Protein AF-A0A920BKX4-F1 (afdb_monomer_lite)

pLDDT: mean 83.05, std 19.03, range [28.28, 97.81]

Sequence (103 aa):
MLTGMPFDQASHKSLTTLA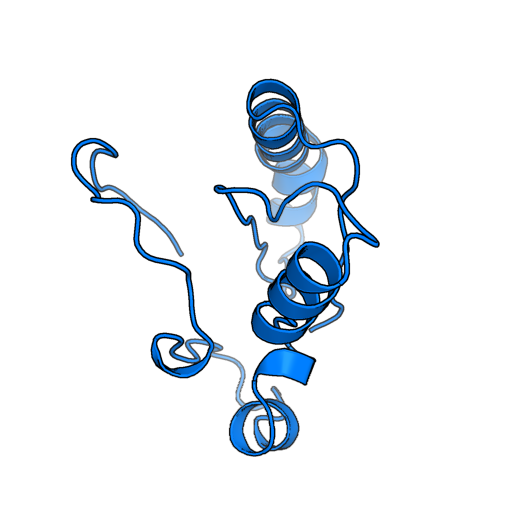LTLAHYSPNFDRVGWVLDKNVVFPIDRLYELAEDGIIGSVAKTHISFMGAQPDHTLETIRLDSGPAAAKLLKDDEVDLVLLTPV

Radius of gyration: 15.33 Å; chains: 1; bounding box: 36×32×36 Å

Foldseek 3Di:
DDDDDDPPDDDDDQDDLVPDDDDDDDPPDDCPCCVVPVCLQPVSVVQVVCCVVVVDVHDQPDDDDDDPDDDPVCVCCCVPPVVVVVVVVCVVSVPPDDDDRDD

Structure (mmCIF, N/CA/C/O backbone):
data_AF-A0A920BKX4-F1
#
_entry.id   AF-A0A920BKX4-F1
#
loop_
_atom_site.group_PDB
_atom_site.id
_atom_site.type_symbol
_atom_site.label_atom_id
_atom_site.label_alt_id
_atom_site.label_comp_id
_atom_site.label_asym_id
_atom_site.label_entity_id
_atom_site.label_seq_id
_atom_site.pdbx_PDB_ins_code
_atom_site.Cartn_x
_atom_site.Cartn_y
_atom_site.Cartn_z
_atom_site.occupancy
_atom_site.B_iso_or_equiv
_atom_site.auth_seq_id
_atom_site.auth_comp_id
_atom_site.auth_asym_id
_atom_site.auth_atom_id
_atom_site.pdbx_PDB_model_num
ATOM 1 N N . MET A 1 1 ? 3.800 8.922 -12.273 1.00 29.16 1 MET A N 1
ATOM 2 C CA . MET A 1 1 ? 4.702 10.091 -12.213 1.00 29.16 1 MET A CA 1
ATOM 3 C C . MET A 1 1 ? 3.901 11.260 -11.675 1.00 29.16 1 MET A C 1
ATOM 5 O O . MET A 1 1 ? 2.941 11.647 -12.325 1.00 29.16 1 MET A O 1
ATOM 9 N N . LEU A 1 2 ? 4.228 11.766 -10.488 1.00 30.47 2 LEU A N 1
ATOM 10 C CA . LEU A 1 2 ? 3.638 12.999 -9.968 1.00 30.47 2 LEU A CA 1
ATOM 11 C C . LEU A 1 2 ? 4.695 14.095 -10.071 1.00 30.47 2 LEU A C 1
ATOM 13 O O . LEU A 1 2 ? 5.673 14.086 -9.332 1.00 30.47 2 LEU A O 1
ATOM 17 N N . THR A 1 3 ? 4.503 15.022 -11.003 1.00 30.39 3 THR A N 1
ATOM 18 C CA . THR A 1 3 ? 5.220 16.297 -11.032 1.00 30.39 3 THR A CA 1
ATOM 19 C C . THR A 1 3 ? 4.192 17.423 -10.950 1.00 30.39 3 THR A C 1
ATOM 21 O O . THR A 1 3 ? 3.456 17.646 -11.906 1.00 30.39 3 THR A O 1
ATOM 24 N N . GLY A 1 4 ? 4.166 18.127 -9.812 1.00 37.06 4 GLY A N 1
ATOM 25 C CA . GLY A 1 4 ? 3.869 19.564 -9.763 1.00 37.06 4 GLY A CA 1
ATOM 26 C C . GLY A 1 4 ? 2.414 20.046 -9.684 1.00 37.06 4 GLY A C 1
ATOM 27 O O . GLY A 1 4 ? 2.019 20.846 -10.524 1.00 37.06 4 GLY A O 1
ATOM 28 N N . MET A 1 5 ? 1.658 19.710 -8.632 1.00 28.28 5 MET A N 1
ATOM 29 C CA . MET A 1 5 ? 0.525 20.555 -8.204 1.00 28.28 5 MET A CA 1
ATOM 30 C C . MET A 1 5 ? 0.608 20.875 -6.701 1.00 28.28 5 MET A C 1
ATOM 32 O O . MET A 1 5 ? 0.951 19.981 -5.925 1.00 28.28 5 MET A O 1
ATOM 36 N N . PRO A 1 6 ? 0.323 22.123 -6.276 1.00 30.70 6 PRO A N 1
ATOM 37 C CA . PRO A 1 6 ? 0.265 22.489 -4.862 1.00 30.70 6 PRO A CA 1
ATOM 38 C C . PRO A 1 6 ? -0.914 21.795 -4.157 1.00 30.70 6 PRO A C 1
ATOM 40 O O . PRO A 1 6 ? -2.021 21.731 -4.685 1.00 30.70 6 PRO A O 1
ATOM 43 N N . PHE A 1 7 ? -0.638 21.256 -2.967 1.00 48.66 7 PHE A N 1
ATOM 44 C CA . 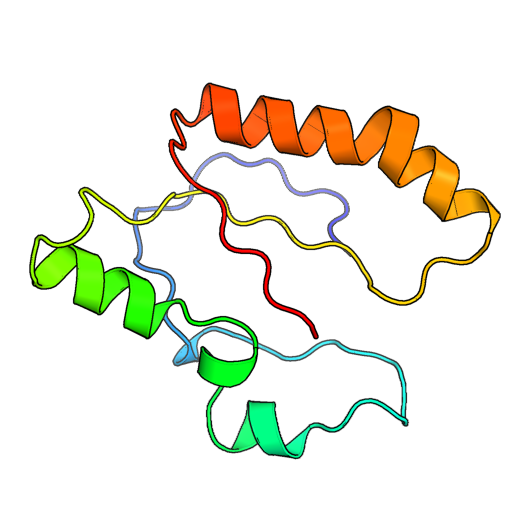PHE A 1 7 ? -1.464 20.302 -2.214 1.00 48.66 7 PHE A CA 1
ATOM 45 C C . PHE A 1 7 ? -2.362 20.988 -1.169 1.00 48.66 7 PHE A C 1
ATOM 47 O O . PHE A 1 7 ? -2.403 20.584 -0.011 1.00 48.66 7 PHE A O 1
ATOM 54 N N . ASP A 1 8 ? -3.059 22.056 -1.545 1.00 41.72 8 ASP A N 1
ATOM 55 C CA . ASP A 1 8 ? -4.077 22.657 -0.677 1.00 41.72 8 ASP A CA 1
ATOM 56 C C . ASP A 1 8 ? -5.409 22.721 -1.429 1.00 41.72 8 ASP A C 1
ATOM 58 O O . ASP A 1 8 ? -5.444 23.134 -2.586 1.00 41.72 8 ASP A O 1
ATOM 62 N N . GLN A 1 9 ? -6.484 22.316 -0.742 1.00 32.12 9 GLN A N 1
ATOM 63 C CA . GLN A 1 9 ? -7.878 22.175 -1.195 1.00 32.12 9 GLN A CA 1
ATOM 64 C C . GLN A 1 9 ? -8.243 20.840 -1.883 1.00 32.12 9 GLN A C 1
ATOM 66 O O . GLN A 1 9 ? -8.578 20.790 -3.064 1.00 32.12 9 GLN A O 1
ATOM 71 N N . ALA A 1 10 ? -8.305 19.747 -1.114 1.00 35.75 10 ALA A N 1
ATOM 72 C CA . ALA A 1 10 ? -9.137 18.591 -1.464 1.00 35.75 10 ALA A CA 1
ATOM 73 C C . ALA A 1 10 ? -10.039 18.238 -0.273 1.00 35.75 10 ALA A C 1
ATOM 75 O O . ALA A 1 10 ? -9.571 17.809 0.781 1.00 35.75 10 ALA A O 1
ATOM 76 N N . SER A 1 11 ? -11.341 18.473 -0.435 1.00 34.97 11 SER A N 1
ATOM 77 C CA . SER A 1 11 ? -12.383 18.061 0.503 1.00 34.97 11 SER A CA 1
ATOM 78 C C . SER A 1 11 ? -12.363 16.541 0.714 1.00 34.97 11 SER A C 1
ATOM 80 O O . SER A 1 11 ? -12.083 15.773 -0.205 1.00 34.97 11 SER A O 1
ATOM 82 N N . HIS A 1 12 ? -12.633 16.116 1.951 1.00 48.50 12 HIS A N 1
ATOM 83 C CA . HIS A 1 12 ? -12.510 14.734 2.419 1.00 48.50 12 HIS A CA 1
ATOM 84 C C . HIS A 1 12 ? -13.456 13.804 1.642 1.00 48.50 12 HIS A C 1
ATOM 86 O O . HIS A 1 12 ? -14.653 13.736 1.923 1.00 48.50 12 HIS A O 1
ATOM 92 N N . LYS A 1 13 ? -12.929 13.092 0.644 1.00 52.12 13 LYS A N 1
ATOM 93 C CA . LYS A 1 13 ? -13.659 12.067 -0.102 1.00 52.12 13 LYS A CA 1
ATOM 94 C C . LYS A 1 13 ? -12.885 10.761 0.011 1.00 52.12 13 LYS A C 1
ATOM 96 O O . LYS A 1 13 ? -11.701 10.732 -0.305 1.00 52.12 13 LYS A O 1
ATOM 101 N N . SER A 1 14 ? -13.554 9.713 0.489 1.00 63.44 14 SER A N 1
ATOM 102 C CA . SER A 1 14 ? -12.983 8.365 0.529 1.00 63.44 14 SER A CA 1
ATOM 103 C C . SER A 1 14 ? -12.524 7.958 -0.878 1.00 63.44 14 SER A C 1
ATOM 105 O O . SER A 1 14 ? -13.249 8.171 -1.861 1.00 63.44 14 SER A O 1
ATOM 107 N N . LEU A 1 15 ? -11.296 7.443 -0.985 1.00 77.12 15 LEU A N 1
ATOM 108 C CA . LEU A 1 15 ? -10.743 6.931 -2.236 1.00 77.12 15 LEU A CA 1
ATOM 109 C C . LEU A 1 15 ? -11.440 5.611 -2.560 1.00 77.12 15 LEU A C 1
ATOM 111 O O . LEU A 1 15 ? -11.292 4.640 -1.840 1.00 77.12 15 LEU A O 1
ATOM 115 N N . THR A 1 16 ? -12.182 5.549 -3.6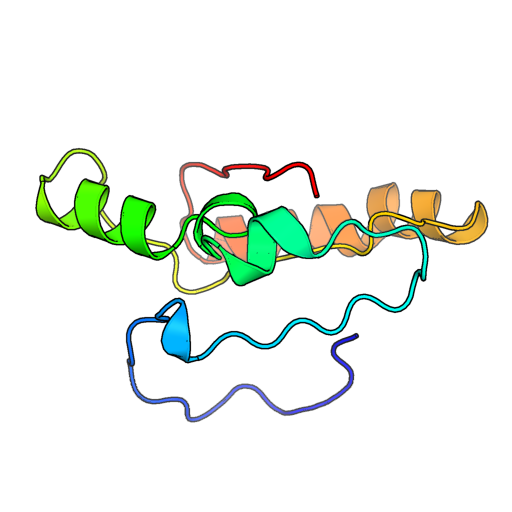60 1.00 78.38 16 THR A N 1
ATOM 116 C CA . THR A 1 16 ? -12.836 4.301 -4.084 1.00 78.38 16 THR A CA 1
ATOM 117 C C . THR A 1 16 ? -12.132 3.727 -5.297 1.00 78.38 16 THR A C 1
ATOM 119 O O . THR A 1 16 ? -11.620 4.473 -6.144 1.00 78.38 16 THR A O 1
ATOM 122 N N . THR A 1 17 ? -12.156 2.404 -5.441 1.00 83.56 17 THR A N 1
ATOM 123 C CA . THR A 1 17 ? -11.601 1.740 -6.630 1.00 83.56 17 THR A CA 1
ATOM 124 C C . THR A 1 17 ? -12.200 2.253 -7.943 1.00 83.56 17 THR A C 1
ATOM 126 O O . THR A 1 17 ? -11.510 2.312 -8.966 1.00 83.56 17 THR A O 1
ATOM 129 N N . LEU A 1 18 ? -13.453 2.714 -7.940 1.00 82.38 18 LEU A N 1
ATOM 130 C CA . LEU A 1 18 ? -14.107 3.323 -9.104 1.00 82.38 18 LEU A CA 1
ATOM 131 C C . LEU A 1 18 ? -13.355 4.547 -9.648 1.00 82.38 18 LEU A C 1
ATOM 133 O O . LEU A 1 18 ? -13.335 4.744 -10.861 1.00 82.38 18 LEU A O 1
ATOM 137 N N . ALA A 1 19 ? -12.687 5.317 -8.787 1.00 84.81 19 ALA A N 1
ATOM 138 C CA . ALA A 1 19 ? -11.935 6.508 -9.182 1.00 84.81 19 ALA A CA 1
ATOM 139 C C . ALA A 1 19 ? -10.532 6.205 -9.745 1.00 84.81 19 ALA A C 1
ATOM 141 O O . ALA A 1 19 ? -9.852 7.113 -10.223 1.00 84.81 19 ALA A O 1
ATOM 142 N N . LEU A 1 20 ? -10.074 4.948 -9.704 1.00 88.50 20 LEU A N 1
ATOM 143 C CA . LEU A 1 20 ? -8.714 4.601 -10.111 1.00 88.50 20 LEU A CA 1
ATOM 144 C C . LEU A 1 20 ? -8.594 4.328 -11.613 1.00 88.50 20 LEU A C 1
ATOM 146 O O . LEU A 1 20 ? -9.394 3.586 -12.197 1.00 88.50 20 LEU A O 1
ATOM 150 N N . THR A 1 21 ? -7.514 4.851 -12.198 1.00 90.00 21 THR A N 1
ATOM 151 C CA . THR A 1 21 ? -7.098 4.625 -13.589 1.00 90.00 21 THR A CA 1
ATOM 152 C C . THR A 1 21 ? -5.745 3.917 -13.622 1.00 90.00 21 THR A C 1
ATOM 154 O O . THR A 1 21 ? -4.842 4.266 -12.866 1.00 90.00 21 THR A O 1
ATOM 157 N N . LEU A 1 22 ? -5.587 2.943 -14.521 1.00 88.81 22 LEU A N 1
ATOM 158 C CA . LEU A 1 22 ? -4.322 2.241 -14.730 1.00 88.81 22 LEU A CA 1
ATOM 159 C C . LEU A 1 22 ? -3.453 2.992 -15.746 1.00 88.81 22 LEU A C 1
ATOM 161 O O . LEU A 1 22 ? -3.851 3.150 -16.897 1.00 88.81 22 LEU A O 1
ATOM 165 N N . ALA A 1 23 ? -2.248 3.394 -15.337 1.00 86.81 23 ALA A N 1
ATOM 166 C CA . ALA A 1 23 ? -1.283 4.106 -16.185 1.00 86.81 23 ALA A CA 1
ATOM 167 C C . ALA A 1 23 ? 0.025 3.319 -16.422 1.00 86.81 23 ALA A C 1
ATOM 169 O O . ALA A 1 23 ? 1.054 3.903 -16.763 1.00 86.81 23 ALA A O 1
ATOM 170 N N . HIS A 1 24 ? 0.019 1.997 -16.215 1.00 86.25 24 HIS A N 1
ATOM 171 C CA . HIS A 1 24 ? 1.217 1.172 -16.389 1.00 86.25 24 HIS A CA 1
ATOM 172 C C . HIS A 1 24 ? 1.614 1.059 -17.873 1.00 86.25 24 HIS A C 1
ATOM 174 O O . HIS A 1 24 ? 0.820 0.611 -18.707 1.00 86.25 24 HIS A O 1
ATOM 180 N N . TYR A 1 25 ? 2.856 1.432 -18.201 1.00 83.69 25 TYR A N 1
ATOM 181 C CA . TYR A 1 25 ? 3.321 1.568 -19.589 1.00 83.69 25 TYR A CA 1
ATOM 182 C C . TYR A 1 25 ? 3.827 0.262 -20.217 1.00 83.69 25 TYR A C 1
ATOM 184 O O . TYR A 1 25 ? 3.807 0.126 -21.438 1.00 83.69 25 TYR A O 1
ATOM 192 N N . SER A 1 26 ? 4.283 -0.705 -19.412 1.00 86.00 26 SER A N 1
ATOM 193 C CA . SER A 1 26 ? 4.819 -1.960 -19.953 1.00 86.00 26 SER A CA 1
ATOM 194 C C . SER A 1 26 ? 3.737 -2.765 -20.687 1.00 86.00 26 SER A C 1
ATOM 196 O O . SER A 1 26 ? 2.645 -2.971 -20.137 1.00 86.00 26 SER A O 1
ATOM 198 N N . PRO A 1 27 ? 4.018 -3.282 -21.896 1.00 86.75 27 PRO A N 1
ATOM 199 C CA . PRO A 1 27 ? 3.120 -4.213 -22.567 1.00 86.75 27 PRO A CA 1
ATOM 200 C C . PRO A 1 27 ? 3.031 -5.551 -21.820 1.00 86.75 27 PRO A C 1
ATOM 202 O O . PRO A 1 27 ? 1.987 -6.191 -21.869 1.00 86.75 27 PRO A O 1
ATOM 205 N N . ASN A 1 28 ? 4.078 -5.932 -21.078 1.00 89.00 28 ASN A N 1
ATOM 206 C CA . ASN A 1 28 ? 4.148 -7.180 -20.314 1.00 89.00 28 ASN A CA 1
ATOM 207 C C . ASN A 1 28 ? 3.404 -7.140 -18.972 1.00 89.00 28 ASN A C 1
ATOM 209 O O . ASN A 1 28 ? 3.376 -8.148 -18.275 1.00 89.00 28 ASN A O 1
ATOM 213 N N . PHE A 1 29 ? 2.828 -5.999 -18.589 1.00 88.38 29 PHE A N 1
ATOM 214 C CA . PHE A 1 29 ? 1.992 -5.922 -17.395 1.00 88.38 29 PHE A CA 1
ATOM 215 C C . PHE A 1 29 ? 0.648 -6.608 -17.656 1.00 88.38 29 PHE A C 1
ATOM 217 O O . PHE A 1 29 ? -0.095 -6.189 -18.553 1.00 88.38 29 PHE A O 1
ATOM 224 N N . ASP A 1 30 ? 0.339 -7.646 -16.878 1.00 89.88 30 ASP A N 1
ATOM 225 C CA . ASP A 1 30 ? -0.956 -8.314 -16.943 1.00 89.88 30 ASP A CA 1
ATOM 226 C C . ASP A 1 30 ? -2.044 -7.401 -16.366 1.00 89.88 30 ASP A C 1
ATOM 228 O O . ASP A 1 30 ? -2.035 -7.016 -15.199 1.00 89.88 30 ASP A O 1
ATOM 232 N N . ARG A 1 31 ? -3.000 -7.036 -17.221 1.00 91.25 31 ARG A N 1
ATOM 233 C CA . ARG A 1 31 ? -4.102 -6.132 -16.876 1.00 91.25 31 ARG A CA 1
ATOM 234 C C . ARG A 1 31 ? -5.340 -6.886 -16.408 1.00 91.25 31 ARG A C 1
ATOM 236 O O . ARG A 1 31 ? -6.265 -6.241 -15.922 1.00 91.25 31 ARG A O 1
ATOM 243 N N . VAL A 1 32 ? -5.383 -8.211 -16.558 1.00 93.56 32 VAL A N 1
ATOM 244 C CA . VAL A 1 32 ? -6.576 -9.015 -16.268 1.00 93.56 32 VAL A CA 1
ATOM 245 C C . VAL A 1 32 ? -6.972 -8.871 -14.802 1.00 93.56 32 VAL A C 1
ATOM 247 O O . VAL A 1 32 ? -8.125 -8.551 -14.529 1.00 93.56 32 VAL A O 1
ATOM 250 N N . GLY A 1 33 ? -6.016 -9.005 -13.875 1.00 90.69 33 GLY A N 1
ATOM 251 C CA . GLY A 1 33 ? -6.274 -8.834 -12.441 1.00 90.69 33 GLY A CA 1
ATOM 252 C C . GLY A 1 33 ? -6.891 -7.472 -12.118 1.00 90.69 33 GLY A C 1
ATOM 253 O O . GLY A 1 33 ? -7.947 -7.412 -11.502 1.00 90.69 33 GLY A O 1
ATOM 254 N N . TRP A 1 34 ? -6.300 -6.388 -12.634 1.00 91.69 34 TRP A N 1
ATOM 255 C CA . TRP A 1 34 ? -6.821 -5.027 -12.463 1.00 91.69 34 TRP A CA 1
ATOM 256 C C . TRP A 1 34 ? -8.240 -4.842 -13.012 1.00 91.69 34 TRP A C 1
ATOM 258 O O . TRP A 1 34 ? -9.066 -4.167 -12.398 1.00 91.69 34 TRP A O 1
ATOM 268 N N . VAL A 1 35 ? -8.505 -5.384 -14.203 1.00 92.75 35 VAL A N 1
ATOM 269 C CA . VAL A 1 35 ? -9.803 -5.242 -14.875 1.00 92.75 35 VAL A CA 1
ATOM 270 C C . VAL A 1 35 ? -10.894 -6.013 -14.136 1.00 92.75 35 VAL A C 1
ATOM 272 O O . VAL A 1 35 ? -12.015 -5.517 -14.050 1.00 92.75 35 VAL A O 1
ATOM 275 N N . LEU A 1 36 ? -10.576 -7.200 -13.614 1.00 94.50 36 LEU A N 1
ATOM 276 C CA . LEU A 1 36 ? -11.525 -8.027 -12.871 1.00 94.50 36 LEU A CA 1
ATOM 277 C C . LEU A 1 36 ? -11.786 -7.476 -11.466 1.00 94.50 36 LEU A C 1
ATOM 279 O O . LEU A 1 36 ? -12.943 -7.385 -11.062 1.00 94.50 36 LEU A O 1
ATOM 283 N N . ASP A 1 37 ? -10.734 -7.099 -10.740 1.00 92.94 37 ASP A N 1
ATOM 284 C CA . ASP A 1 37 ? -10.840 -6.495 -9.414 1.00 92.94 37 ASP A CA 1
ATOM 285 C C . ASP A 1 37 ? -9.619 -5.615 -9.109 1.00 92.94 37 ASP A C 1
ATOM 287 O O . ASP A 1 37 ? -8.499 -6.082 -8.889 1.00 92.94 37 ASP A O 1
ATOM 291 N N . LYS A 1 38 ? -9.848 -4.304 -9.025 1.00 91.69 38 LYS A N 1
ATOM 292 C CA . LYS A 1 38 ? -8.802 -3.319 -8.717 1.00 91.69 38 LYS A CA 1
ATOM 293 C C . LYS A 1 38 ? -8.214 -3.508 -7.315 1.00 91.69 38 LYS A C 1
ATOM 295 O O . LYS A 1 38 ? -7.060 -3.128 -7.099 1.00 91.69 38 LYS A O 1
ATOM 300 N N . ASN A 1 39 ? -8.954 -4.129 -6.391 1.00 92.75 39 ASN A N 1
ATOM 301 C CA . ASN A 1 39 ? -8.462 -4.423 -5.045 1.00 92.75 39 ASN A CA 1
ATOM 302 C C . ASN A 1 39 ? -7.325 -5.453 -5.036 1.00 92.75 39 ASN A C 1
ATOM 304 O O . ASN A 1 39 ? -6.585 -5.514 -4.060 1.00 92.75 39 ASN A O 1
ATOM 308 N N . VAL A 1 40 ? -7.118 -6.205 -6.124 1.00 90.69 40 VAL A N 1
ATOM 309 C CA . VAL A 1 40 ? -5.949 -7.093 -6.274 1.00 90.69 40 VAL A CA 1
ATOM 310 C C . VAL A 1 40 ? -4.639 -6.297 -6.330 1.00 90.69 40 VAL A C 1
ATOM 312 O O . VAL A 1 40 ? -3.610 -6.762 -5.851 1.00 90.69 40 VAL A O 1
ATOM 315 N N . VAL A 1 41 ? -4.671 -5.088 -6.898 1.00 89.31 41 VAL A N 1
ATOM 316 C CA . VAL A 1 41 ? -3.497 -4.212 -7.081 1.00 89.31 41 VAL A CA 1
ATOM 317 C C . VAL A 1 41 ? -3.415 -3.172 -5.963 1.00 89.31 41 VAL A C 1
ATOM 319 O O . VAL A 1 41 ? -2.329 -2.852 -5.476 1.00 89.31 41 VAL A O 1
ATOM 322 N N . PHE A 1 42 ? -4.566 -2.633 -5.557 1.00 91.31 42 PHE A N 1
ATOM 323 C CA . PHE A 1 42 ? -4.679 -1.598 -4.536 1.00 91.31 42 PHE A CA 1
ATOM 324 C C . PHE A 1 42 ? -5.937 -1.852 -3.683 1.00 91.31 42 PHE A C 1
ATOM 326 O O . PHE A 1 42 ? -7.016 -1.395 -4.066 1.00 91.31 42 PHE A O 1
ATOM 333 N N . PRO A 1 43 ? -5.827 -2.596 -2.560 1.00 92.94 43 PRO A N 1
ATOM 334 C CA . PRO A 1 43 ? -6.949 -3.140 -1.781 1.00 92.94 43 PRO A CA 1
ATOM 335 C C . PRO A 1 43 ? -7.667 -2.085 -0.923 1.00 92.94 43 PRO A C 1
ATOM 337 O O . PRO A 1 43 ? -7.959 -2.316 0.246 1.00 92.94 43 PRO A O 1
ATOM 340 N N . ILE A 1 44 ? -7.925 -0.901 -1.474 1.00 93.75 44 ILE A N 1
ATOM 341 C CA . ILE A 1 44 ? -8.447 0.243 -0.725 1.00 93.75 44 ILE A CA 1
ATOM 342 C C . ILE A 1 44 ? -9.845 -0.009 -0.162 1.00 93.75 44 ILE A C 1
ATOM 344 O O . ILE A 1 44 ? -10.097 0.340 0.988 1.00 93.75 44 ILE A O 1
ATOM 348 N N . ASP A 1 45 ? -10.720 -0.683 -0.913 1.00 94.56 45 ASP A N 1
ATOM 349 C CA . ASP A 1 45 ? -12.068 -0.985 -0.428 1.00 94.56 45 ASP A CA 1
ATOM 350 C C . ASP A 1 45 ? -11.988 -1.980 0.744 1.00 94.56 45 ASP A C 1
ATOM 352 O O . ASP A 1 45 ? -12.648 -1.795 1.761 1.00 94.56 45 ASP A O 1
ATOM 356 N N . ARG A 1 46 ? -11.091 -2.976 0.656 1.00 94.88 46 ARG A N 1
ATOM 357 C CA . ARG A 1 46 ? -10.849 -3.949 1.736 1.00 94.88 46 ARG A CA 1
ATOM 358 C C . ARG A 1 46 ? -10.295 -3.284 2.997 1.00 94.88 46 ARG A C 1
ATOM 360 O O . ARG A 1 46 ? -10.639 -3.686 4.100 1.00 94.88 46 ARG A O 1
ATOM 367 N N . LEU A 1 47 ? -9.442 -2.267 2.858 1.00 95.38 47 LEU A N 1
ATOM 368 C CA . LEU A 1 47 ? -8.941 -1.511 4.009 1.00 95.38 47 LEU A CA 1
ATOM 369 C C . LEU A 1 47 ? -10.054 -0.695 4.678 1.00 95.38 47 LEU A C 1
ATOM 371 O O . LEU A 1 47 ? -10.088 -0.626 5.905 1.00 95.38 47 LEU A O 1
ATOM 375 N N . TYR A 1 48 ? -10.971 -0.112 3.901 1.00 95.50 48 TYR A N 1
ATOM 376 C CA . TYR A 1 48 ? -12.139 0.561 4.471 1.00 95.50 48 TYR A CA 1
ATOM 377 C C . TYR A 1 48 ? -13.082 -0.419 5.172 1.00 95.50 48 TYR A C 1
ATOM 379 O O . TYR A 1 48 ? -13.497 -0.121 6.285 1.00 95.50 48 TYR A O 1
ATOM 387 N N . GLU A 1 49 ? -13.332 -1.601 4.604 1.00 96.06 49 GLU A N 1
ATOM 388 C CA . GLU A 1 49 ? -14.108 -2.665 5.266 1.00 96.06 49 GLU A CA 1
ATOM 389 C C . GLU A 1 49 ? -13.485 -3.062 6.617 1.00 96.06 49 GLU A C 1
ATOM 391 O O . GLU A 1 49 ? -14.181 -3.116 7.625 1.00 96.06 49 GLU A O 1
ATOM 396 N N . LEU A 1 50 ? -12.158 -3.246 6.684 1.00 96.69 50 LEU A N 1
ATOM 397 C CA . LEU A 1 50 ? -11.470 -3.539 7.952 1.00 96.69 50 LEU A CA 1
ATOM 398 C C . LEU A 1 50 ? -11.617 -2.415 8.990 1.00 96.69 50 LEU A C 1
ATOM 400 O O . LEU A 1 50 ? -11.628 -2.692 10.191 1.00 96.69 50 LEU A O 1
ATOM 404 N N . ALA A 1 51 ? -11.681 -1.156 8.550 1.00 96.31 51 ALA A N 1
ATOM 405 C CA . ALA A 1 51 ? -11.911 -0.020 9.438 1.00 96.31 51 ALA A CA 1
ATOM 406 C C . ALA A 1 51 ? -13.376 0.047 9.903 1.00 96.31 51 ALA A C 1
ATOM 408 O O . ALA A 1 51 ? -13.634 0.310 11.076 1.00 96.31 51 ALA A O 1
ATOM 409 N N . GLU A 1 52 ? -14.329 -0.231 9.010 1.00 96.81 52 GLU A N 1
ATOM 410 C CA . GLU A 1 52 ? -15.762 -0.320 9.326 1.00 96.81 52 GLU A CA 1
ATOM 411 C C . GLU A 1 52 ? -16.058 -1.451 10.322 1.00 96.81 52 GLU A C 1
ATOM 413 O O . GLU A 1 52 ? -16.822 -1.252 11.268 1.00 96.81 52 GLU A O 1
ATOM 418 N N . ASP A 1 53 ? -15.381 -2.591 10.175 1.00 97.81 53 ASP A N 1
ATOM 419 C CA . ASP A 1 53 ? -15.451 -3.731 11.095 1.00 97.81 53 ASP A CA 1
ATOM 420 C C . ASP A 1 53 ? -14.689 -3.493 12.417 1.00 97.81 53 ASP A C 1
ATOM 422 O O . ASP A 1 53 ? -14.735 -4.322 13.330 1.00 97.81 53 ASP A O 1
ATOM 426 N N . GLY A 1 54 ? -13.971 -2.370 12.544 1.00 96.75 54 GLY A N 1
ATOM 427 C CA . GLY A 1 54 ? -13.196 -2.009 13.735 1.00 96.75 54 GLY A CA 1
ATOM 428 C C . GLY A 1 54 ? -11.936 -2.853 13.959 1.00 96.75 54 GLY A C 1
ATOM 429 O O . GLY A 1 54 ? -11.381 -2.847 15.060 1.00 96.75 54 GLY A O 1
ATOM 430 N N . ILE A 1 55 ? -11.477 -3.587 12.940 1.00 97.81 55 ILE A N 1
ATOM 431 C CA . ILE A 1 55 ? -10.247 -4.394 12.988 1.00 97.81 55 ILE A CA 1
ATOM 432 C C . ILE A 1 55 ? -9.011 -3.487 12.957 1.00 97.81 55 ILE A C 1
ATOM 434 O O . ILE A 1 55 ? -8.024 -3.757 13.644 1.00 97.81 55 ILE A O 1
ATOM 438 N N . ILE A 1 56 ? -9.071 -2.404 12.180 1.00 97.00 56 ILE A N 1
ATOM 439 C CA . ILE A 1 56 ? -8.087 -1.314 12.197 1.00 97.00 56 ILE A CA 1
ATOM 440 C C . ILE A 1 56 ? -8.770 -0.006 12.600 1.00 97.00 56 ILE A C 1
ATOM 442 O O . ILE A 1 56 ? -9.977 0.144 12.441 1.00 97.00 56 ILE A O 1
ATOM 446 N N . GLY A 1 57 ? -7.998 0.957 13.111 1.00 95.94 57 GLY A N 1
ATOM 447 C CA . GLY A 1 57 ? -8.553 2.241 13.550 1.00 95.94 57 GLY A CA 1
ATOM 448 C C . GLY A 1 57 ? -9.041 3.121 12.397 1.00 95.94 57 GLY A C 1
ATOM 449 O O . GLY A 1 57 ? -10.114 3.715 12.477 1.00 95.94 57 GLY A O 1
ATOM 450 N N . SER A 1 58 ? -8.256 3.223 11.323 1.00 95.69 58 SER A N 1
ATOM 451 C CA . SER A 1 58 ? -8.585 4.028 10.146 1.00 95.69 58 SER A CA 1
ATOM 452 C C . SER A 1 58 ? -7.712 3.648 8.947 1.00 95.69 58 SER A C 1
ATOM 454 O O . SER A 1 58 ? -6.711 2.942 9.075 1.00 95.69 58 SER A O 1
ATOM 456 N N . VAL A 1 59 ? -8.093 4.138 7.767 1.00 95.56 59 VAL A N 1
ATOM 457 C CA . VAL A 1 59 ? -7.253 4.106 6.565 1.00 95.56 59 VAL A CA 1
ATOM 458 C C . VAL A 1 59 ? -6.502 5.431 6.462 1.00 95.56 59 VAL A C 1
ATOM 460 O O . VAL A 1 59 ? -7.107 6.497 6.586 1.00 95.56 59 VAL A O 1
ATOM 463 N N . ALA A 1 60 ? -5.191 5.366 6.219 1.00 93.88 60 ALA A N 1
ATOM 464 C CA . ALA A 1 60 ? -4.349 6.548 6.069 1.00 93.88 60 ALA A CA 1
ATOM 465 C C . ALA A 1 60 ? -4.834 7.455 4.925 1.00 93.88 60 ALA A C 1
ATOM 467 O O . ALA A 1 60 ? -5.297 6.982 3.890 1.00 93.88 60 ALA A O 1
ATOM 468 N N . LYS A 1 61 ? -4.679 8.774 5.087 1.00 90.25 61 LYS A N 1
ATOM 469 C CA . LYS A 1 61 ? -5.000 9.757 4.037 1.00 90.25 61 LYS A CA 1
ATOM 470 C C . LYS A 1 61 ? -4.023 9.683 2.860 1.00 90.25 61 LYS A C 1
ATOM 472 O O . LYS A 1 61 ? -4.403 9.923 1.713 1.00 90.25 61 LYS A O 1
ATOM 477 N N . THR A 1 62 ? -2.761 9.395 3.157 1.00 90.44 62 THR A N 1
ATOM 478 C CA . THR A 1 62 ? -1.672 9.394 2.185 1.00 90.44 62 THR A CA 1
ATOM 479 C C . THR A 1 62 ? -1.319 7.968 1.791 1.00 90.44 62 THR A C 1
ATOM 481 O O . THR A 1 62 ? -1.026 7.124 2.634 1.00 90.44 62 THR A O 1
ATOM 484 N N . HIS A 1 63 ? -1.289 7.716 0.483 1.00 91.56 63 HIS A N 1
ATOM 485 C CA . HIS A 1 63 ? -0.848 6.454 -0.103 1.00 91.56 63 HIS A CA 1
ATOM 486 C C 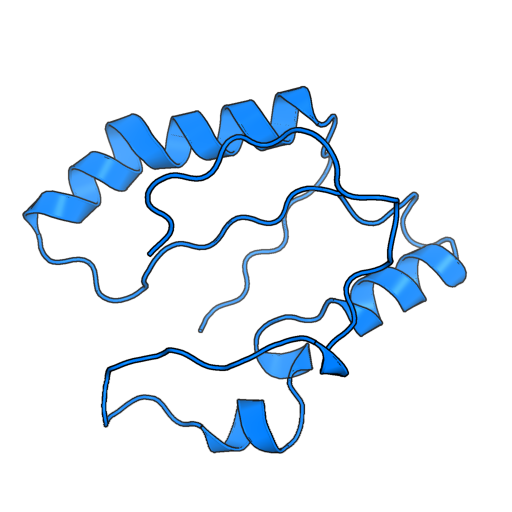. HIS A 1 63 ? 0.316 6.724 -1.053 1.00 91.56 63 HIS A C 1
ATOM 488 O O . HIS A 1 63 ? 0.262 7.647 -1.868 1.00 91.56 63 HIS A O 1
ATOM 494 N N . ILE A 1 64 ? 1.369 5.916 -0.962 1.00 91.69 64 ILE A N 1
ATOM 495 C CA . ILE A 1 64 ? 2.609 6.110 -1.717 1.00 91.69 64 ILE A CA 1
ATOM 496 C C . ILE A 1 64 ? 2.845 4.891 -2.605 1.00 91.69 64 ILE A C 1
ATOM 498 O O . ILE A 1 64 ? 2.627 3.758 -2.187 1.00 91.69 64 ILE A O 1
ATOM 502 N N . SER A 1 65 ? 3.302 5.124 -3.835 1.00 88.44 65 SER A N 1
ATOM 503 C CA . SER A 1 65 ? 3.712 4.068 -4.762 1.00 88.44 65 SER A CA 1
ATOM 504 C C . SER A 1 65 ? 5.030 4.427 -5.436 1.00 88.44 65 SER A C 1
ATOM 506 O O . SER A 1 65 ? 5.347 5.602 -5.638 1.00 88.44 65 SER A O 1
ATOM 508 N N . PHE A 1 66 ? 5.779 3.397 -5.812 1.00 86.56 66 PHE A N 1
ATOM 509 C CA . PHE A 1 66 ? 6.995 3.503 -6.606 1.00 86.56 66 PHE A CA 1
ATOM 510 C C . PHE A 1 66 ? 6.804 2.701 -7.893 1.00 86.56 66 PHE A C 1
ATOM 512 O O . PHE A 1 66 ? 6.075 1.712 -7.919 1.00 86.56 66 PHE A O 1
ATOM 519 N N . MET A 1 67 ? 7.450 3.121 -8.978 1.00 81.81 67 MET A N 1
ATOM 520 C CA . MET A 1 67 ? 7.465 2.327 -10.206 1.00 81.81 67 MET A CA 1
ATOM 521 C C . MET A 1 67 ? 8.282 1.050 -9.963 1.00 81.81 67 MET A C 1
ATOM 523 O O . MET A 1 67 ? 9.392 1.139 -9.458 1.00 81.81 67 MET A O 1
ATOM 527 N N . GLY A 1 68 ? 7.777 -0.132 -10.314 1.00 78.50 68 GLY A N 1
ATOM 528 C CA . GLY A 1 68 ? 8.515 -1.382 -10.068 1.00 78.50 68 GLY A CA 1
ATOM 529 C C . GLY A 1 68 ? 9.784 -1.513 -10.919 1.00 78.50 68 GLY A C 1
ATOM 530 O O . GLY A 1 68 ? 10.840 -1.906 -10.429 1.00 78.50 68 GLY A O 1
ATOM 531 N N . ALA A 1 69 ? 9.707 -1.123 -12.194 1.00 79.31 69 ALA A N 1
ATOM 532 C CA . ALA A 1 69 ? 10.853 -1.123 -13.098 1.00 79.31 69 ALA A CA 1
ATOM 533 C C . ALA A 1 69 ? 11.792 0.049 -12.772 1.00 79.31 69 ALA A C 1
ATOM 535 O O . ALA A 1 69 ? 11.558 1.175 -13.199 1.00 79.31 69 ALA A O 1
ATOM 536 N N . GLN A 1 70 ? 12.845 -0.218 -12.006 1.00 78.94 70 GLN A N 1
ATOM 537 C CA . GLN A 1 70 ? 13.850 0.769 -11.622 1.00 78.94 70 GLN A CA 1
ATOM 538 C C . GLN A 1 70 ? 15.123 0.546 -12.449 1.00 78.94 70 GLN A C 1
ATOM 540 O O . GLN A 1 70 ? 15.804 -0.454 -12.226 1.00 78.94 70 GLN A O 1
ATOM 545 N N . PRO A 1 71 ? 15.469 1.415 -13.418 1.00 75.38 71 PRO A N 1
ATOM 546 C CA . PRO A 1 71 ? 16.794 1.361 -14.034 1.00 75.38 71 PRO A CA 1
ATOM 547 C C . PRO A 1 71 ? 17.875 1.618 -12.971 1.00 75.38 71 PRO A C 1
ATOM 549 O O . PRO A 1 71 ? 17.625 2.357 -12.022 1.00 75.38 71 PRO A O 1
ATOM 552 N N . ASP A 1 72 ? 19.073 1.049 -13.125 1.00 69.06 72 ASP A N 1
ATOM 553 C CA . ASP A 1 72 ? 20.095 0.949 -12.061 1.00 69.06 72 ASP A CA 1
ATOM 554 C C . ASP A 1 72 ? 20.349 2.239 -11.253 1.00 69.06 72 ASP A C 1
ATOM 556 O O . ASP A 1 72 ? 20.494 2.197 -10.034 1.00 69.06 72 ASP A O 1
ATOM 560 N N . HIS A 1 73 ? 20.315 3.405 -11.901 1.00 72.50 73 HIS A N 1
ATOM 561 C CA . HIS A 1 73 ? 20.529 4.712 -11.267 1.00 72.50 73 HIS A CA 1
ATOM 562 C C . HIS A 1 73 ? 19.386 5.182 -10.344 1.00 72.50 73 HIS A C 1
ATOM 564 O O . HIS A 1 73 ? 19.564 6.129 -9.586 1.00 72.50 73 HIS A O 1
ATOM 570 N N . THR A 1 74 ? 18.212 4.550 -10.393 1.00 75.94 74 THR A N 1
ATOM 571 C CA . THR A 1 74 ? 17.022 4.937 -9.606 1.00 75.94 74 THR A CA 1
ATOM 572 C C . THR A 1 74 ? 16.867 4.143 -8.309 1.00 75.94 74 THR A C 1
ATOM 574 O O . THR A 1 74 ? 16.257 4.633 -7.357 1.00 75.94 74 THR A O 1
ATOM 577 N N . LEU A 1 75 ? 17.494 2.964 -8.210 1.00 84.56 75 LEU A N 1
ATOM 578 C CA . LEU A 1 75 ? 17.487 2.159 -6.985 1.00 84.56 75 LEU A CA 1
ATOM 579 C C . LEU A 1 75 ? 18.204 2.868 -5.832 1.00 84.56 75 LEU A C 1
ATOM 581 O O . LEU A 1 75 ? 17.729 2.835 -4.696 1.00 84.56 75 LEU A O 1
ATOM 585 N N . GLU A 1 76 ? 19.326 3.533 -6.109 1.00 89.06 76 GLU A N 1
ATOM 586 C CA . GLU A 1 76 ? 20.027 4.336 -5.103 1.00 89.06 76 GLU A CA 1
ATOM 587 C C . GLU A 1 76 ? 19.185 5.533 -4.660 1.00 89.06 76 GLU A C 1
ATOM 589 O O . GLU A 1 76 ? 19.103 5.798 -3.463 1.00 89.06 76 GLU A O 1
ATOM 594 N N . THR A 1 77 ? 18.479 6.192 -5.585 1.00 89.00 77 THR A N 1
ATOM 595 C CA . THR A 1 77 ? 17.551 7.283 -5.255 1.00 89.00 77 THR A CA 1
ATOM 596 C C . THR A 1 77 ? 16.419 6.813 -4.346 1.00 89.00 77 THR A C 1
ATOM 598 O O . THR A 1 77 ? 16.133 7.471 -3.351 1.00 89.00 77 THR A O 1
ATOM 601 N N . ILE A 1 78 ? 15.800 5.660 -4.623 1.00 90.31 78 ILE A N 1
ATOM 602 C CA . ILE A 1 78 ? 14.783 5.100 -3.719 1.00 90.31 78 ILE A CA 1
ATOM 603 C C . ILE A 1 78 ? 15.385 4.799 -2.350 1.00 90.31 78 ILE A C 1
ATOM 605 O O . ILE A 1 78 ? 14.802 5.153 -1.328 1.00 90.31 78 ILE A O 1
ATOM 609 N N . ARG A 1 79 ? 16.556 4.162 -2.302 1.00 90.38 79 ARG A N 1
ATOM 610 C CA . ARG A 1 79 ? 17.159 3.739 -1.031 1.00 90.38 7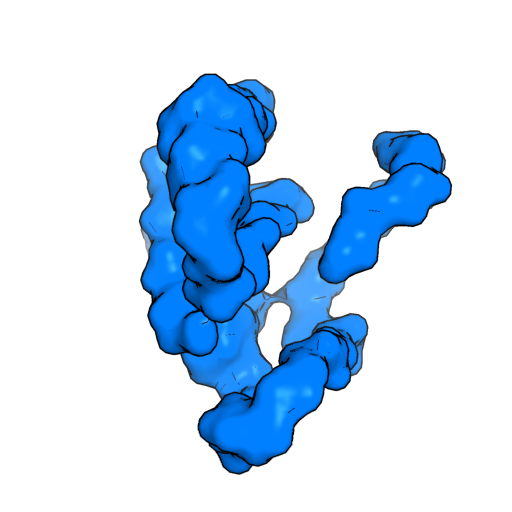9 ARG A CA 1
ATOM 611 C C . ARG A 1 79 ? 17.636 4.906 -0.169 1.00 90.38 79 ARG A C 1
ATOM 613 O O . ARG A 1 79 ? 17.535 4.814 1.051 1.00 90.38 79 ARG A O 1
ATOM 620 N N . LEU A 1 80 ? 18.187 5.953 -0.779 1.00 93.88 80 LEU A N 1
ATOM 621 C CA . LEU A 1 80 ? 18.883 7.030 -0.070 1.00 93.88 80 LEU A CA 1
ATOM 622 C C . LEU A 1 80 ? 18.065 8.321 0.053 1.00 93.88 80 LEU A C 1
ATOM 624 O O . LEU A 1 80 ? 18.365 9.118 0.936 1.00 93.88 80 LEU A O 1
ATOM 628 N N . ASP A 1 81 ? 17.051 8.523 -0.791 1.00 93.50 81 ASP A N 1
ATOM 629 C CA . ASP A 1 81 ? 16.283 9.773 -0.852 1.00 93.50 81 ASP A CA 1
ATOM 630 C C . ASP A 1 81 ? 14.767 9.528 -0.765 1.00 93.50 81 ASP A C 1
ATOM 632 O O . ASP A 1 81 ? 14.159 9.705 0.294 1.00 93.50 81 ASP A O 1
ATOM 636 N N . SER A 1 82 ? 14.137 9.040 -1.839 1.00 92.31 82 SER A N 1
ATOM 637 C CA . SER A 1 82 ? 12.670 9.026 -1.929 1.00 92.31 82 SER A CA 1
ATOM 638 C C . SER A 1 82 ? 11.996 7.989 -1.024 1.00 92.31 82 SER A C 1
ATOM 640 O O . SER A 1 82 ? 10.887 8.232 -0.549 1.00 92.31 82 SER A O 1
ATOM 642 N N . GLY A 1 83 ? 12.657 6.871 -0.716 1.00 93.56 83 GLY A N 1
ATOM 643 C CA . GLY A 1 83 ? 12.193 5.889 0.268 1.00 93.56 83 GLY A CA 1
ATOM 644 C C . GLY A 1 83 ? 12.191 6.452 1.694 1.00 93.56 83 GLY A C 1
ATOM 645 O O . GLY A 1 83 ? 11.134 6.462 2.327 1.00 93.56 83 GLY A O 1
ATOM 646 N N . PRO A 1 84 ? 13.321 6.978 2.207 1.00 96.25 84 PRO A N 1
ATOM 647 C CA . PRO A 1 84 ? 13.348 7.692 3.483 1.00 96.25 84 PRO A CA 1
ATOM 648 C C . PRO A 1 84 ? 12.368 8.873 3.555 1.00 96.25 84 PRO A C 1
ATOM 650 O O . PRO A 1 84 ? 11.701 9.042 4.577 1.00 96.25 84 PRO A O 1
ATOM 653 N N . ALA A 1 85 ? 12.226 9.657 2.480 1.00 96.19 85 ALA A N 1
ATOM 654 C CA . ALA A 1 85 ? 11.260 10.757 2.422 1.00 96.19 85 ALA A CA 1
ATOM 655 C C . ALA A 1 85 ? 9.806 10.261 2.520 1.00 96.19 85 ALA A C 1
ATOM 657 O O . ALA A 1 85 ? 9.013 10.823 3.277 1.00 96.19 85 ALA A O 1
ATOM 658 N N . ALA A 1 86 ? 9.467 9.174 1.820 1.00 95.38 86 ALA A N 1
ATOM 659 C CA . ALA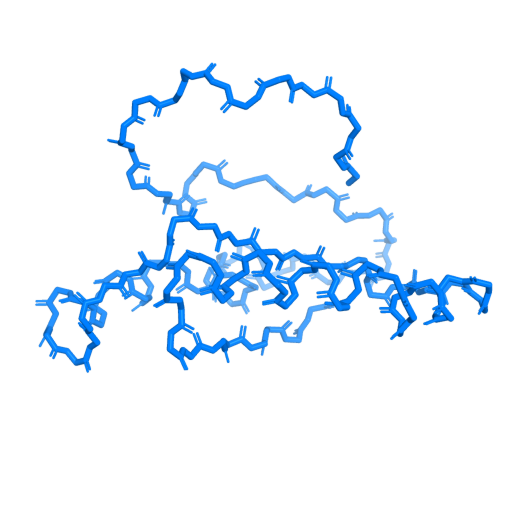 A 1 86 ? 8.162 8.525 1.924 1.00 95.38 86 ALA A CA 1
ATOM 660 C C . ALA A 1 86 ? 7.893 7.993 3.338 1.00 95.38 86 ALA A C 1
ATOM 662 O O . ALA A 1 86 ? 6.814 8.213 3.885 1.00 95.38 86 ALA A O 1
ATOM 663 N N . ALA A 1 87 ? 8.882 7.344 3.959 1.00 94.94 87 ALA A N 1
ATOM 664 C CA . ALA A 1 87 ? 8.765 6.856 5.330 1.00 94.94 87 ALA A CA 1
ATOM 665 C C . ALA A 1 87 ? 8.551 8.004 6.327 1.00 94.94 87 ALA A C 1
ATOM 667 O O . ALA A 1 87 ? 7.733 7.881 7.239 1.00 94.94 87 ALA A O 1
ATOM 668 N N . LYS A 1 88 ? 9.248 9.132 6.141 1.00 96.38 88 LYS A N 1
ATOM 669 C CA . LYS A 1 88 ? 9.040 10.329 6.958 1.00 96.38 88 LYS A CA 1
ATOM 670 C C . LYS A 1 88 ? 7.613 10.859 6.806 1.00 96.38 88 LYS A C 1
ATOM 672 O O . LYS A 1 88 ? 6.978 11.117 7.817 1.00 96.38 88 LYS A O 1
ATOM 677 N N . LEU A 1 89 ? 7.114 10.971 5.574 1.00 95.75 89 LEU A N 1
ATOM 678 C CA . LEU A 1 89 ? 5.757 11.450 5.306 1.00 95.75 89 LEU A CA 1
ATOM 679 C C . LEU A 1 89 ? 4.698 10.580 5.997 1.00 95.75 89 LEU A C 1
ATOM 681 O O . LEU A 1 89 ? 3.833 11.108 6.681 1.00 95.75 89 LEU A O 1
ATOM 685 N N . LEU A 1 90 ? 4.804 9.253 5.881 1.00 95.94 90 LEU A N 1
ATOM 686 C CA . LEU A 1 90 ? 3.872 8.329 6.540 1.00 95.94 90 LEU A CA 1
ATOM 687 C C . LEU A 1 90 ? 3.948 8.425 8.068 1.00 95.94 90 LEU A C 1
ATOM 689 O O . LEU A 1 90 ? 2.929 8.348 8.745 1.00 95.94 90 LEU A O 1
ATOM 693 N N . LYS A 1 91 ? 5.150 8.621 8.616 1.00 95.88 91 LYS A N 1
ATOM 694 C CA . LYS A 1 91 ? 5.337 8.791 10.058 1.00 95.88 91 LYS A CA 1
ATOM 695 C C . LYS A 1 91 ? 4.773 10.119 10.570 1.00 95.88 91 LYS A C 1
ATOM 697 O O . LYS A 1 91 ? 4.223 10.146 11.665 1.00 95.88 91 LYS A O 1
ATOM 702 N N . ASP A 1 92 ? 4.924 11.196 9.801 1.00 96.06 92 ASP A N 1
ATOM 703 C CA . ASP A 1 92 ? 4.334 12.503 10.113 1.00 96.06 92 ASP A CA 1
ATOM 704 C C . ASP A 1 92 ? 2.791 12.447 10.053 1.00 96.06 92 ASP A C 1
ATOM 706 O O . ASP A 1 92 ? 2.134 13.141 10.823 1.00 96.06 92 ASP A O 1
ATOM 710 N N . ASP A 1 93 ? 2.231 11.584 9.196 1.00 94.75 93 ASP A N 1
ATOM 711 C CA . ASP A 1 93 ? 0.793 11.273 9.098 1.00 94.75 93 ASP A CA 1
ATOM 712 C C . ASP A 1 93 ? 0.305 10.260 10.162 1.00 94.75 93 ASP A C 1
ATOM 714 O O . ASP A 1 93 ? -0.815 9.759 10.068 1.00 94.75 93 ASP A O 1
ATOM 718 N N . GLU A 1 94 ? 1.136 9.942 11.162 1.00 95.81 94 GLU A N 1
ATOM 719 C CA . GLU A 1 94 ? 0.821 9.019 12.266 1.00 95.81 94 GLU A CA 1
ATOM 720 C C . GLU A 1 94 ? 0.413 7.605 11.798 1.00 95.81 94 GLU A C 1
ATOM 722 O O . GLU A 1 94 ? -0.376 6.919 12.442 1.00 95.81 94 GLU A O 1
ATOM 727 N N . VAL A 1 95 ? 0.961 7.138 10.670 1.00 96.31 95 VAL A N 1
ATOM 728 C CA . VAL A 1 95 ? 0.697 5.784 10.163 1.00 96.31 95 VAL A CA 1
ATOM 729 C C . VAL A 1 95 ? 1.426 4.736 11.009 1.00 96.31 95 VAL A C 1
ATOM 731 O O . VAL A 1 95 ? 2.658 4.692 11.035 1.00 96.31 95 VAL A O 1
ATOM 734 N N . ASP A 1 96 ? 0.662 3.834 11.631 1.00 95.88 96 ASP A N 1
ATOM 735 C CA . ASP A 1 96 ? 1.194 2.736 12.453 1.00 95.88 96 ASP A CA 1
ATOM 736 C C . ASP A 1 96 ? 1.712 1.542 11.634 1.00 95.88 96 ASP A C 1
ATOM 738 O O . ASP A 1 96 ? 2.660 0.861 12.032 1.00 95.88 96 ASP A O 1
ATOM 742 N N . LEU A 1 97 ? 1.074 1.252 10.493 1.00 94.88 97 LEU A N 1
ATOM 743 C CA . LEU A 1 97 ? 1.340 0.060 9.687 1.00 94.88 97 LEU A CA 1
ATOM 744 C C . LEU A 1 97 ? 1.250 0.352 8.188 1.00 94.88 97 LEU A C 1
ATOM 746 O O . LEU A 1 97 ? 0.349 1.042 7.717 1.00 94.88 97 LEU A O 1
ATOM 750 N N . VAL A 1 98 ? 2.174 -0.237 7.427 1.00 94.19 98 VAL A N 1
ATOM 751 C CA . VAL A 1 98 ? 2.217 -0.153 5.964 1.00 94.19 98 VAL A CA 1
ATOM 752 C C . VAL A 1 98 ? 2.002 -1.536 5.364 1.00 94.19 98 VAL A C 1
ATOM 754 O O . VAL A 1 98 ? 2.687 -2.493 5.723 1.00 94.19 98 VAL A O 1
ATOM 757 N N . LEU A 1 99 ? 1.085 -1.620 4.401 1.00 92.94 99 LEU A N 1
ATOM 758 C CA . LEU A 1 99 ? 0.913 -2.782 3.537 1.00 92.94 99 LEU A CA 1
ATOM 759 C C . LEU A 1 99 ? 1.638 -2.537 2.210 1.00 92.94 99 LEU A C 1
ATOM 761 O O . LEU A 1 99 ? 1.349 -1.569 1.510 1.00 92.94 99 LEU A O 1
ATOM 765 N N . LEU A 1 100 ? 2.563 -3.428 1.854 1.00 90.56 100 LEU A N 1
ATOM 766 C CA . LEU A 1 100 ? 3.232 -3.407 0.555 1.00 90.56 100 LEU A CA 1
ATOM 767 C C . LEU A 1 100 ? 2.487 -4.331 -0.411 1.00 90.56 100 LEU A C 1
ATOM 769 O O . LEU A 1 100 ? 2.418 -5.537 -0.179 1.00 90.56 100 LEU A O 1
ATOM 773 N N . THR A 1 101 ? 1.943 -3.773 -1.493 1.00 86.38 101 THR A N 1
ATOM 774 C CA . THR A 1 101 ? 1.285 -4.548 -2.551 1.00 86.38 101 THR A CA 1
ATOM 775 C C . THR A 1 101 ? 2.280 -4.854 -3.678 1.00 86.38 101 THR A C 1
ATOM 777 O O . THR A 1 101 ? 2.852 -3.928 -4.255 1.00 86.38 101 THR A O 1
ATOM 780 N N . PRO A 1 102 ? 2.546 -6.135 -3.994 1.00 70.69 102 PRO A N 1
ATOM 781 C CA . PRO A 1 102 ? 3.447 -6.499 -5.082 1.00 70.69 102 PRO A CA 1
ATOM 782 C C . PRO A 1 102 ? 2.696 -6.439 -6.419 1.00 70.69 102 PRO A C 1
ATOM 784 O O . PRO A 1 102 ? 1.846 -7.287 -6.689 1.00 70.69 102 PRO A O 1
ATOM 787 N N . VAL A 1 103 ? 3.005 -5.437 -7.243 1.00 71.75 103 VAL A N 1
ATOM 788 C CA . VAL A 1 103 ? 2.426 -5.215 -8.583 1.00 71.75 103 VAL A CA 1
ATOM 789 C C . VAL A 1 103 ? 3.501 -4.956 -9.623 1.00 71.75 103 VAL A C 1
ATOM 791 O O . VAL A 1 103 ? 4.536 -4.346 -9.268 1.00 71.75 103 VAL A O 1
#

Secondary structure (DSSP, 8-state):
----------------GGG-------TTS--HHHHH-GGGT--HHHHHHHHHTTSSS---S------S---HHHHHHIIIIIHHHHHHHHHHTT----PPP--